Protein AF-A0A7T8KSK9-F1 (afdb_monomer_lite)

Radius of gyration: 12.78 Å; chains: 1; bounding box: 34×24×34 Å

pLDDT: mean 83.43, std 16.02, range [31.28, 95.31]

Organism: Enterococcus faecium (NCBI:txid1352)

Foldseek 3Di:
DDDPPDLPPFKKWFAFPVPRDIFIARWDDDPPFIKGQGPVLVVVWDFDPVPVRDIPSGDITTGDPVGIDTDD

Structure (mmCIF, N/CA/C/O backbone):
data_AF-A0A7T8KSK9-F1
#
_entry.id   AF-A0A7T8KSK9-F1
#
loop_
_atom_site.group_PDB
_atom_site.id
_atom_site.type_symbol
_atom_site.label_atom_id
_atom_site.label_alt_id
_atom_site.label_comp_id
_atom_site.label_asym_id
_atom_site.label_entity_id
_atom_site.label_seq_id
_atom_site.pdbx_PDB_ins_code
_atom_site.Cartn_x
_atom_site.Cartn_y
_atom_site.Cartn_z
_atom_site.occupancy
_atom_site.B_iso_or_equiv
_atom_site.auth_seq_id
_atom_site.auth_comp_id
_atom_site.auth_asym_id
_atom_site.auth_atom_id
_atom_site.pdbx_PDB_model_num
ATOM 1 N N . MET A 1 1 ? 23.742 0.464 2.710 1.00 35.19 1 MET A N 1
ATOM 2 C CA . MET A 1 1 ? 22.315 0.812 2.571 1.00 35.19 1 MET A CA 1
ATOM 3 C C . MET A 1 1 ? 21.573 -0.508 2.643 1.00 35.19 1 MET A C 1
ATOM 5 O O . MET A 1 1 ? 21.588 -1.255 1.676 1.00 35.19 1 MET A O 1
ATOM 9 N N . GLU A 1 2 ? 21.136 -0.894 3.841 1.00 31.28 2 GLU A N 1
ATOM 10 C CA . GLU A 1 2 ? 20.507 -2.199 4.060 1.00 31.28 2 GLU A CA 1
ATOM 11 C C . GLU A 1 2 ? 19.157 -2.224 3.338 1.00 31.28 2 GLU A C 1
ATOM 13 O O . GLU A 1 2 ? 18.263 -1.430 3.627 1.00 31.28 2 GLU A O 1
ATOM 18 N N . LEU A 1 3 ? 19.050 -3.104 2.343 1.00 38.47 3 LEU A N 1
ATOM 19 C CA . LEU A 1 3 ? 17.798 -3.447 1.684 1.00 38.47 3 LEU A CA 1
ATOM 20 C C . LEU A 1 3 ? 16.869 -4.034 2.747 1.00 38.47 3 LEU A C 1
ATOM 22 O O . LEU A 1 3 ? 17.115 -5.138 3.225 1.00 38.47 3 LEU A O 1
ATOM 26 N N . ILE A 1 4 ? 15.830 -3.287 3.130 1.00 49.78 4 ILE A N 1
ATOM 27 C CA . ILE A 1 4 ? 14.782 -3.761 4.040 1.00 49.78 4 ILE A CA 1
ATOM 28 C C . ILE A 1 4 ? 14.186 -5.035 3.416 1.00 49.78 4 ILE A C 1
ATOM 30 O O . ILE A 1 4 ? 13.561 -4.954 2.353 1.00 49.78 4 ILE A O 1
ATOM 34 N N . PRO A 1 5 ? 14.399 -6.218 4.017 1.00 42.41 5 PRO A N 1
ATOM 35 C CA . PRO A 1 5 ? 14.006 -7.470 3.403 1.00 42.41 5 PRO A CA 1
ATOM 36 C C . PRO A 1 5 ? 12.485 -7.627 3.525 1.00 42.41 5 PRO A C 1
ATOM 38 O O . PRO A 1 5 ? 11.934 -7.631 4.619 1.00 42.41 5 PRO A O 1
ATOM 41 N N . TYR A 1 6 ? 11.814 -7.771 2.379 1.00 46.78 6 TYR A N 1
ATOM 42 C CA . TYR A 1 6 ? 10.472 -8.349 2.233 1.00 46.78 6 TYR A CA 1
ATOM 43 C C . TYR A 1 6 ? 9.332 -7.737 3.075 1.00 46.78 6 TYR A C 1
ATOM 45 O O . TYR A 1 6 ? 8.769 -8.388 3.950 1.00 46.78 6 TYR A O 1
ATOM 53 N N . VAL A 1 7 ? 8.861 -6.539 2.714 1.00 47.06 7 VAL A N 1
ATOM 54 C CA . VAL A 1 7 ? 7.553 -6.028 3.199 1.00 47.06 7 VAL A CA 1
ATOM 55 C C . VAL A 1 7 ? 6.366 -6.573 2.369 1.00 47.06 7 VAL A C 1
ATOM 57 O O . VAL A 1 7 ? 5.208 -6.366 2.710 1.00 47.06 7 VAL A O 1
ATOM 60 N N . TYR A 1 8 ? 6.614 -7.342 1.302 1.00 49.78 8 TYR A N 1
ATOM 61 C CA . TYR A 1 8 ? 5.571 -7.722 0.334 1.00 49.78 8 TYR A CA 1
ATOM 62 C C . TYR A 1 8 ? 4.739 -8.971 0.668 1.00 49.78 8 TYR A C 1
ATOM 64 O O . TYR A 1 8 ? 3.910 -9.368 -0.146 1.00 49.78 8 TYR A O 1
ATOM 72 N N . GLN A 1 9 ? 4.914 -9.620 1.822 1.00 57.91 9 GLN A N 1
ATOM 73 C CA . GLN A 1 9 ? 4.136 -10.839 2.111 1.00 57.91 9 GLN A CA 1
ATOM 74 C C . GLN A 1 9 ? 2.768 -10.578 2.743 1.00 57.91 9 GLN A C 1
ATOM 76 O O . GLN A 1 9 ? 1.952 -11.497 2.834 1.00 57.91 9 GLN A O 1
ATOM 81 N N . HIS A 1 10 ? 2.495 -9.355 3.197 1.00 78.00 10 HIS A N 1
ATOM 82 C CA . HIS A 1 10 ? 1.288 -9.068 3.960 1.00 78.00 10 HIS A CA 1
ATOM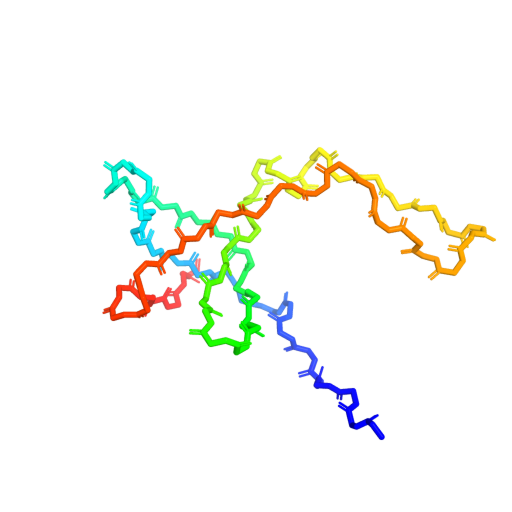 83 C C . HIS A 1 10 ? 0.570 -7.837 3.429 1.00 78.00 10 HIS A C 1
ATOM 85 O O . HIS A 1 10 ? 1.157 -6.773 3.243 1.00 78.00 10 HIS A O 1
ATOM 91 N N . LEU A 1 11 ? -0.731 -7.999 3.208 1.00 88.69 11 LEU A N 1
ATOM 92 C CA . LEU A 1 11 ? -1.628 -6.872 3.045 1.00 88.69 11 LEU A CA 1
ATOM 93 C C . LEU A 1 11 ? -1.918 -6.282 4.423 1.00 88.69 11 LEU A C 1
ATOM 95 O O . LEU A 1 11 ? -1.936 -6.980 5.437 1.00 88.69 11 LEU A O 1
ATOM 99 N N . TYR A 1 12 ? -2.163 -4.985 4.449 1.00 92.19 12 TYR A N 1
ATOM 100 C CA . TYR A 1 12 ? -2.549 -4.244 5.635 1.00 92.19 12 TYR A CA 1
ATOM 101 C C . TYR A 1 12 ? -3.832 -3.496 5.331 1.00 92.19 12 TYR A C 1
ATOM 103 O O . TYR A 1 12 ? -4.017 -3.010 4.213 1.00 92.19 12 TYR A O 1
ATOM 111 N N . LYS A 1 13 ? -4.697 -3.388 6.335 1.00 93.75 13 LYS A N 1
ATOM 112 C CA . LYS A 1 13 ? -5.794 -2.426 6.336 1.00 93.75 13 LYS A CA 1
ATOM 113 C C . LYS A 1 13 ? -5.394 -1.221 7.177 1.00 93.75 13 LYS A C 1
ATOM 115 O O . LYS A 1 13 ? -4.723 -1.373 8.196 1.00 93.75 13 LYS A O 1
ATOM 120 N N . ALA A 1 14 ? -5.787 -0.032 6.747 1.00 94.19 14 ALA A N 1
ATOM 121 C CA . ALA A 1 14 ? -5.631 1.190 7.527 1.00 94.19 14 ALA A CA 1
ATOM 122 C C . ALA A 1 14 ? -6.652 2.240 7.085 1.00 94.19 14 ALA A C 1
ATOM 124 O O . ALA A 1 14 ? -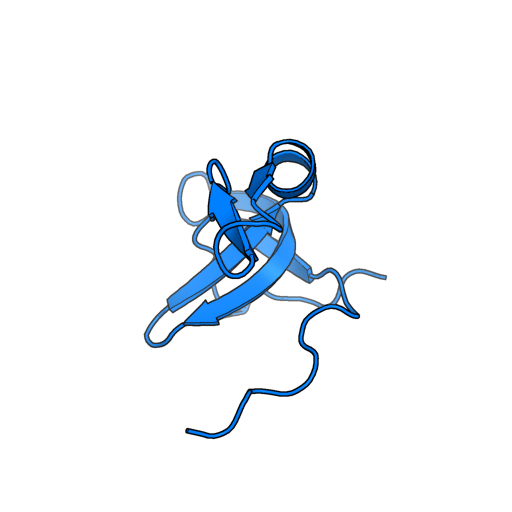7.269 2.121 6.028 1.00 94.19 14 ALA A O 1
ATOM 125 N N . LYS A 1 15 ? -6.811 3.301 7.874 1.00 95.31 15 LYS A N 1
ATOM 126 C CA . LYS A 1 15 ? -7.648 4.447 7.512 1.00 95.31 15 LYS A CA 1
ATOM 127 C C . LYS A 1 15 ? -6.852 5.464 6.707 1.00 95.31 15 LYS A C 1
ATOM 129 O O . LYS A 1 15 ? -5.823 5.966 7.166 1.00 95.31 15 LYS A O 1
ATOM 134 N N . SER A 1 16 ? -7.360 5.791 5.526 1.00 94.06 16 SER A N 1
ATOM 135 C CA . SER A 1 16 ? -6.889 6.886 4.681 1.00 94.06 16 SER A CA 1
ATOM 136 C C . SER A 1 16 ? -6.949 8.211 5.441 1.00 94.06 16 SER A C 1
ATOM 138 O O . SER A 1 16 ? -7.962 8.551 6.050 1.00 94.06 16 SER A O 1
ATOM 140 N N . MET A 1 17 ? -5.872 8.994 5.387 1.00 93.69 17 MET A N 1
ATOM 141 C CA . MET A 1 17 ? -5.866 10.348 5.954 1.00 93.69 17 MET A CA 1
ATOM 142 C C . MET A 1 17 ? -6.634 11.359 5.097 1.00 93.69 17 MET A C 1
ATOM 144 O O . MET A 1 17 ? -6.913 12.455 5.571 1.00 93.69 17 MET A O 1
ATOM 148 N N . LYS A 1 18 ? -6.944 11.025 3.837 1.00 91.94 18 LYS A N 1
ATOM 149 C CA . LYS A 1 18 ? -7.633 11.935 2.914 1.00 91.94 18 LYS A CA 1
ATOM 150 C C . LYS A 1 18 ? -9.119 12.060 3.246 1.00 91.94 18 LYS A C 1
ATOM 152 O O . LYS A 1 18 ? -9.665 13.154 3.199 1.00 91.94 18 LYS A O 1
ATOM 157 N N . ASP A 1 19 ? -9.760 10.933 3.528 1.00 93.12 19 ASP A N 1
ATOM 158 C CA . ASP A 1 19 ? -11.216 10.809 3.643 1.00 93.12 19 ASP A CA 1
ATOM 159 C C . ASP A 1 19 ? -11.664 9.924 4.820 1.00 93.12 19 ASP A C 1
ATOM 161 O O . ASP A 1 19 ? -12.857 9.795 5.068 1.00 93.12 19 ASP A O 1
ATOM 165 N N . GLY A 1 20 ? -10.734 9.330 5.577 1.00 92.19 20 GLY A N 1
ATOM 166 C CA . GLY A 1 20 ? -11.040 8.471 6.725 1.00 92.19 20 GLY A CA 1
ATOM 167 C C . GLY A 1 20 ? -11.490 7.053 6.363 1.00 92.19 20 GLY A C 1
ATOM 168 O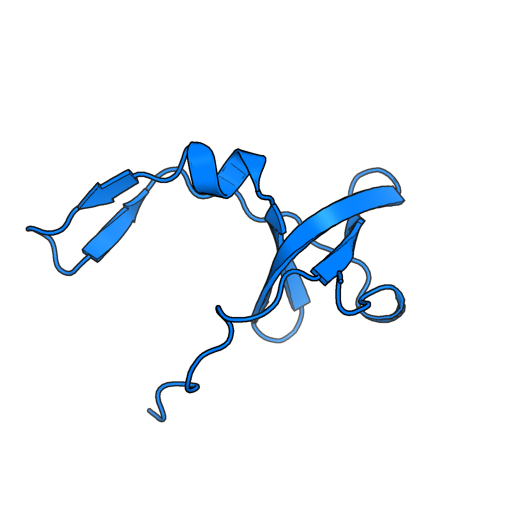 O . GLY A 1 20 ? -11.680 6.239 7.271 1.00 92.19 20 GLY A O 1
ATOM 169 N N . ASN A 1 21 ? -11.629 6.746 5.069 1.00 94.88 21 ASN A N 1
ATOM 170 C CA . ASN A 1 21 ? -12.083 5.447 4.583 1.00 94.88 21 ASN A CA 1
ATOM 171 C C . ASN A 1 21 ? -11.046 4.351 4.846 1.00 94.88 21 ASN A C 1
ATOM 173 O O . ASN A 1 21 ? -9.837 4.600 4.853 1.00 94.88 21 ASN A O 1
ATOM 177 N N . GLU A 1 22 ? -11.521 3.123 5.046 1.00 94.44 22 GLU A N 1
ATOM 178 C CA . GLU A 1 22 ? -10.640 1.961 5.139 1.00 94.44 22 GLU A CA 1
ATOM 179 C C . GLU A 1 22 ? -10.053 1.636 3.760 1.00 94.44 22 GLU A C 1
ATOM 181 O O . GLU A 1 22 ? -10.761 1.595 2.754 1.00 94.44 22 GLU A O 1
ATOM 186 N N . VAL A 1 23 ? -8.742 1.409 3.717 1.00 95.12 23 VAL A N 1
ATOM 187 C CA . VAL A 1 23 ? -8.009 0.994 2.523 1.00 95.12 23 VAL A CA 1
ATOM 188 C C . VAL A 1 23 ? -7.188 -0.246 2.828 1.00 95.12 23 VAL A C 1
ATOM 190 O O . VAL A 1 23 ? -6.653 -0.385 3.927 1.00 95.12 23 VAL A O 1
ATOM 193 N N . VAL A 1 24 ? -7.062 -1.124 1.834 1.00 94.00 24 VAL A N 1
ATOM 194 C CA . VAL A 1 24 ? -6.287 -2.364 1.929 1.00 94.00 24 VAL A CA 1
ATOM 195 C C . VAL A 1 24 ? -5.203 -2.382 0.859 1.00 94.00 24 VAL A C 1
ATOM 197 O O . VAL A 1 24 ? -5.463 -2.081 -0.312 1.00 94.00 24 VAL A O 1
ATOM 200 N N . GLY A 1 25 ? -3.983 -2.742 1.245 1.00 92.38 25 GLY A N 1
ATOM 201 C CA . GLY A 1 25 ? -2.867 -2.819 0.311 1.00 92.38 25 GLY A CA 1
ATOM 202 C C . GLY A 1 25 ? -1.531 -3.146 0.959 1.00 92.38 25 GLY A C 1
ATOM 203 O O . GLY A 1 25 ? -1.468 -3.519 2.128 1.00 92.38 25 GLY A O 1
ATOM 204 N N . SER A 1 26 ? -0.459 -2.995 0.187 1.00 90.88 26 SER A N 1
ATOM 205 C CA . SER A 1 26 ? 0.899 -3.161 0.700 1.00 90.88 26 SER A CA 1
ATOM 206 C C . SER A 1 26 ? 1.286 -1.940 1.522 1.00 90.88 26 SER A C 1
ATOM 208 O O . SER A 1 26 ? 1.172 -0.808 1.043 1.00 90.88 26 SER A O 1
ATOM 210 N N . LEU A 1 27 ? 1.755 -2.164 2.747 1.00 90.38 27 LEU A N 1
ATOM 211 C CA . LEU A 1 27 ? 2.282 -1.097 3.586 1.00 90.38 27 LEU A CA 1
ATOM 212 C C . LEU A 1 27 ? 3.676 -0.705 3.096 1.00 90.38 27 LEU A C 1
ATOM 214 O O . LEU A 1 27 ? 4.543 -1.548 2.897 1.00 90.38 27 LEU A O 1
ATOM 218 N N . ILE A 1 28 ? 3.886 0.590 2.927 1.00 87.88 28 ILE A N 1
ATOM 219 C CA . ILE A 1 28 ? 5.169 1.203 2.622 1.00 87.88 28 ILE A CA 1
ATOM 220 C C . ILE A 1 28 ? 5.429 2.218 3.729 1.00 87.88 28 ILE A C 1
ATOM 222 O O . ILE A 1 28 ? 4.787 3.269 3.803 1.00 87.88 28 ILE A O 1
ATOM 226 N N . CYS A 1 29 ? 6.359 1.884 4.618 1.00 77.94 29 CYS A N 1
ATOM 227 C CA . CYS A 1 29 ? 6.814 2.800 5.653 1.00 77.94 29 CYS A CA 1
ATOM 228 C C . CYS A 1 29 ? 7.980 3.623 5.099 1.00 77.94 29 CYS A C 1
ATOM 230 O O . CYS A 1 29 ? 9.018 3.068 4.744 1.00 77.94 29 CYS A O 1
ATOM 232 N N . CYS A 1 30 ? 7.796 4.939 5.001 1.00 68.00 30 CYS A N 1
ATOM 233 C CA . CYS A 1 30 ? 8.841 5.871 4.597 1.00 68.00 30 CYS A CA 1
ATOM 234 C C . CYS A 1 30 ? 8.843 7.025 5.606 1.00 68.00 30 CYS A C 1
ATOM 236 O O . CYS A 1 30 ? 7.971 7.898 5.525 1.00 68.00 30 CYS A O 1
ATOM 238 N N . PRO A 1 31 ? 9.758 7.017 6.593 1.00 74.19 31 PRO A N 1
ATOM 239 C CA . PRO A 1 31 ? 9.792 8.030 7.640 1.00 74.19 31 PRO A CA 1
ATOM 240 C C . PRO A 1 31 ? 9.721 9.451 7.057 1.00 74.19 31 PRO A C 1
ATOM 242 O O . PRO A 1 31 ? 10.418 9.737 6.082 1.00 74.19 31 PRO A O 1
ATOM 245 N N . PRO A 1 32 ? 8.891 10.352 7.619 1.00 76.81 32 PRO A N 1
ATOM 246 C CA . PRO A 1 32 ? 8.132 10.240 8.873 1.00 76.81 32 PRO A CA 1
ATOM 247 C C . PRO A 1 32 ? 6.678 9.742 8.708 1.00 76.81 32 PRO A C 1
ATOM 249 O O . PRO A 1 32 ? 5.847 9.986 9.580 1.00 76.81 32 PRO A O 1
ATOM 252 N N . PHE A 1 33 ? 6.321 9.110 7.586 1.00 83.50 33 PHE A N 1
ATOM 253 C CA . PHE A 1 33 ? 4.932 8.765 7.274 1.00 83.50 33 PHE A CA 1
ATOM 254 C C . PHE A 1 33 ? 4.744 7.295 6.882 1.00 83.50 33 PHE A C 1
ATOM 256 O O . PHE A 1 33 ? 5.648 6.613 6.404 1.00 83.50 33 PHE A O 1
ATOM 263 N N . SER A 1 34 ? 3.506 6.826 7.029 1.00 90.62 34 SER A N 1
ATOM 264 C CA . SER A 1 34 ? 3.067 5.530 6.516 1.00 90.62 34 SER A CA 1
ATOM 265 C C . SER A 1 34 ? 2.177 5.706 5.291 1.00 90.62 34 SER A C 1
ATOM 267 O O . SER A 1 34 ? 1.260 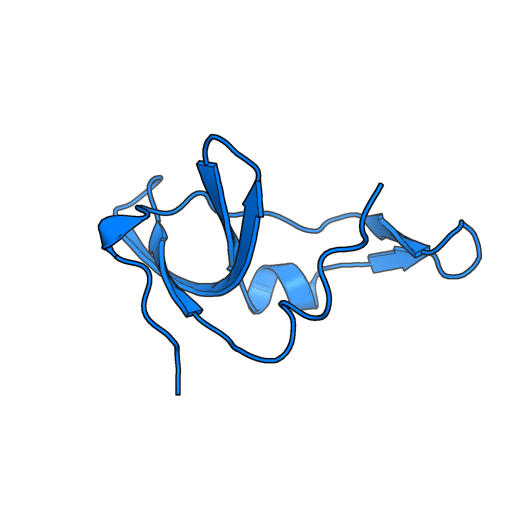6.537 5.274 1.00 90.62 34 SER A O 1
ATOM 269 N N . TYR A 1 35 ? 2.427 4.887 4.275 1.00 92.56 35 TYR A N 1
ATOM 270 C CA . TYR A 1 35 ? 1.657 4.847 3.042 1.00 92.56 35 TYR A CA 1
ATOM 271 C C . TYR A 1 35 ? 1.179 3.432 2.754 1.00 92.56 35 TYR A C 1
ATOM 273 O O . TYR A 1 35 ? 1.869 2.464 3.040 1.00 92.56 35 TYR A O 1
ATOM 281 N N . ILE A 1 36 ? 0.010 3.309 2.138 1.00 92.31 36 ILE A N 1
ATOM 282 C CA . ILE A 1 36 ? -0.475 2.058 1.569 1.00 92.31 36 ILE A CA 1
ATOM 283 C C . ILE A 1 36 ? -0.545 2.196 0.050 1.00 92.31 36 ILE A C 1
ATOM 285 O O . ILE A 1 36 ? -1.199 3.096 -0.486 1.00 92.31 36 ILE A O 1
ATOM 289 N N . ALA A 1 37 ? 0.115 1.275 -0.646 1.00 92.81 37 ALA A N 1
ATOM 290 C CA . ALA A 1 37 ? -0.136 0.994 -2.050 1.00 92.81 37 ALA A CA 1
ATOM 291 C C . ALA A 1 37 ? -1.372 0.092 -2.130 1.00 92.81 37 ALA A C 1
ATOM 293 O O . ALA A 1 37 ? -1.287 -1.113 -1.888 1.00 92.81 37 ALA A O 1
ATOM 294 N N . THR A 1 38 ? -2.540 0.680 -2.400 1.00 92.69 38 THR A N 1
ATOM 295 C CA . THR A 1 38 ? -3.800 -0.077 -2.443 1.00 92.69 38 THR A CA 1
ATOM 296 C C . THR A 1 38 ? -3.759 -1.143 -3.532 1.00 92.69 38 THR A C 1
ATOM 298 O O . THR A 1 38 ? -3.058 -0.992 -4.534 1.00 92.69 38 THR A O 1
ATOM 301 N N . ILE A 1 39 ? -4.547 -2.209 -3.377 1.00 90.25 39 ILE A N 1
ATOM 302 C CA . ILE A 1 39 ? -4.645 -3.267 -4.398 1.00 90.25 39 ILE A CA 1
ATOM 303 C C . ILE 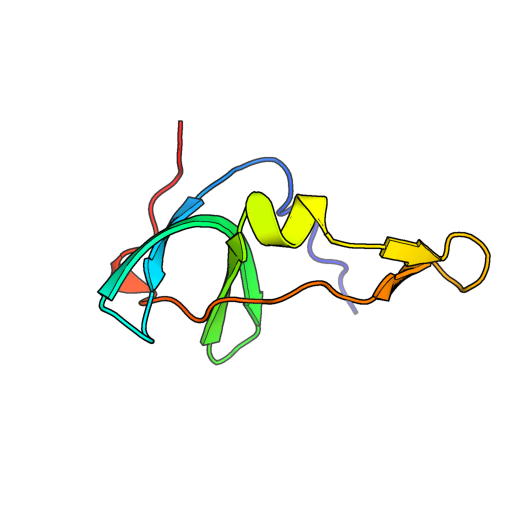A 1 39 ? -4.999 -2.681 -5.773 1.00 90.25 39 ILE A C 1
ATOM 305 O O . ILE A 1 39 ? -4.429 -3.079 -6.785 1.00 90.25 39 ILE A O 1
ATOM 309 N N . GLU A 1 40 ? -5.911 -1.708 -5.821 1.00 90.44 40 GLU A N 1
ATOM 310 C CA . GLU A 1 40 ? -6.282 -1.035 -7.068 1.00 90.44 40 GLU A CA 1
ATOM 311 C C . GLU A 1 40 ? -5.113 -0.247 -7.678 1.00 90.44 40 GLU A C 1
ATOM 313 O O . GLU A 1 40 ? -4.884 -0.334 -8.883 1.00 90.44 40 GLU A O 1
ATOM 318 N N . SER A 1 41 ? -4.349 0.488 -6.864 1.00 91.06 41 SER A N 1
ATOM 319 C CA . SER A 1 41 ? -3.157 1.200 -7.333 1.00 91.06 41 SER A CA 1
ATOM 320 C C . SER A 1 41 ? -2.083 0.243 -7.843 1.00 91.06 41 SER A C 1
ATOM 322 O O . SER A 1 41 ? -1.483 0.514 -8.877 1.00 91.06 41 SER A O 1
ATOM 324 N N . MET A 1 42 ? -1.867 -0.885 -7.159 1.00 88.81 42 MET A N 1
ATOM 325 C CA . MET A 1 42 ? -0.913 -1.911 -7.591 1.00 88.81 42 MET A CA 1
ATOM 326 C C . MET A 1 42 ? -1.335 -2.544 -8.921 1.00 88.81 42 MET A C 1
ATOM 328 O O . MET A 1 42 ? -0.499 -2.740 -9.789 1.00 88.81 42 MET A O 1
ATOM 332 N N . LYS A 1 43 ? -2.635 -2.773 -9.152 1.00 88.06 43 LYS A N 1
ATOM 333 C CA . LYS A 1 43 ? -3.139 -3.249 -10.457 1.00 88.06 43 LYS A CA 1
ATOM 334 C C . LYS A 1 43 ? -2.888 -2.271 -11.610 1.00 88.06 43 LYS A C 1
ATOM 336 O O . LYS A 1 43 ? -2.900 -2.685 -12.763 1.00 88.06 43 LYS A O 1
ATOM 341 N N . LYS A 1 44 ? -2.713 -0.982 -11.309 1.00 89.25 44 LYS A N 1
ATOM 342 C CA . LYS A 1 44 ? -2.428 0.079 -12.290 1.00 89.25 44 LYS A CA 1
ATOM 343 C C . LYS A 1 44 ? -0.938 0.411 -12.385 1.00 89.25 44 LYS A C 1
ATOM 345 O O . LYS A 1 44 ? -0.574 1.292 -13.165 1.00 89.25 44 LYS A O 1
ATOM 350 N N . MET A 1 45 ? -0.093 -0.241 -11.586 1.00 87.94 45 MET A N 1
ATOM 351 C CA . MET A 1 45 ? 1.345 -0.022 -11.644 1.00 87.94 45 MET A CA 1
ATOM 352 C C . MET A 1 45 ? 1.896 -0.580 -12.955 1.00 87.94 45 MET A C 1
ATOM 354 O O . MET A 1 45 ? 1.445 -1.615 -13.441 1.00 87.94 45 MET A O 1
ATOM 358 N N . CYS A 1 46 ? 2.878 0.114 -13.511 1.00 88.88 46 CYS A N 1
ATOM 359 C CA . CYS A 1 46 ? 3.661 -0.369 -14.637 1.00 88.88 46 CYS A CA 1
ATOM 360 C C . CYS A 1 46 ? 5.113 -0.468 -14.181 1.00 88.88 46 CYS A C 1
ATOM 362 O O . CYS A 1 46 ? 5.600 0.460 -13.532 1.00 88.88 46 CYS A O 1
ATOM 364 N N . VAL A 1 47 ? 5.772 -1.580 -14.493 1.00 89.44 47 VAL A N 1
ATOM 365 C CA . VAL A 1 47 ? 7.178 -1.815 -14.158 1.00 89.44 47 VAL A CA 1
ATOM 366 C C . VAL A 1 47 ? 7.952 -1.908 -15.461 1.00 89.44 47 VAL A C 1
ATOM 368 O O . VAL A 1 47 ? 7.618 -2.722 -16.320 1.00 89.44 47 VAL A O 1
ATOM 371 N N . ASP A 1 48 ? 8.954 -1.052 -15.613 1.00 91.00 48 ASP A N 1
ATOM 372 C CA . ASP A 1 48 ? 9.870 -1.093 -16.745 1.00 91.00 48 ASP A CA 1
ATOM 373 C C . ASP A 1 48 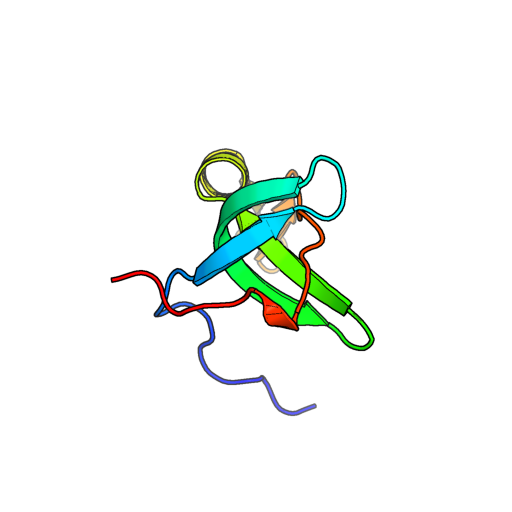? 11.056 -1.999 -16.402 1.00 91.00 48 ASP A C 1
ATOM 375 O O . ASP A 1 48 ? 12.022 -1.582 -15.764 1.00 91.00 48 ASP A O 1
ATOM 379 N N . GLU A 1 49 ? 10.960 -3.270 -16.789 1.00 89.56 49 GLU A N 1
ATOM 380 C CA . GLU A 1 49 ? 11.999 -4.264 -16.495 1.00 89.56 49 GLU A CA 1
ATOM 381 C C . GLU A 1 49 ? 13.327 -3.972 -17.209 1.00 89.56 49 GLU A C 1
ATOM 383 O O . GLU A 1 49 ? 14.375 -4.423 -16.752 1.00 89.56 49 GLU A O 1
ATOM 388 N N . LEU A 1 50 ? 13.303 -3.211 -18.308 1.00 90.44 50 LEU A N 1
ATOM 389 C CA . LEU A 1 50 ? 14.501 -2.853 -19.069 1.00 90.44 50 LEU A CA 1
ATOM 390 C C . LEU A 1 50 ? 15.205 -1.615 -18.500 1.00 90.44 50 LEU A C 1
ATOM 392 O O . LEU A 1 50 ? 16.374 -1.393 -18.808 1.00 90.44 50 LEU A O 1
ATOM 396 N N . ASN A 1 51 ? 14.512 -0.829 -17.670 1.00 86.81 51 ASN A N 1
ATOM 397 C CA . ASN A 1 51 ? 15.035 0.370 -17.021 1.00 86.81 51 ASN A CA 1
ATOM 398 C C . ASN A 1 51 ? 15.112 0.190 -15.496 1.00 86.81 51 ASN A C 1
ATOM 400 O O . ASN A 1 51 ? 14.390 0.850 -14.748 1.00 86.81 51 ASN A O 1
ATOM 404 N N . ASP A 1 52 ? 15.947 -0.748 -15.038 1.00 89.06 52 ASP A N 1
ATOM 405 C CA . ASP A 1 52 ? 16.219 -1.028 -13.615 1.00 89.06 52 ASP A CA 1
ATOM 406 C C . ASP A 1 52 ? 14.967 -1.270 -12.741 1.00 89.06 52 ASP A C 1
ATOM 408 O O . ASP A 1 52 ? 14.986 -1.076 -11.523 1.00 89.06 52 ASP A O 1
ATOM 412 N N . GLY A 1 53 ? 13.858 -1.709 -13.345 1.00 86.44 53 GLY A N 1
ATOM 413 C CA . GLY A 1 53 ? 12.601 -1.934 -12.634 1.00 86.44 53 GLY A CA 1
ATOM 414 C C . GLY A 1 53 ? 11.883 -0.644 -12.232 1.00 86.44 53 GLY A C 1
ATOM 415 O O . GLY A 1 53 ? 11.175 -0.632 -11.223 1.00 86.44 53 GLY A O 1
ATOM 416 N N . GLU A 1 54 ? 12.057 0.446 -12.987 1.00 89.44 54 GLU A N 1
ATOM 417 C CA . GLU A 1 54 ? 11.380 1.717 -12.727 1.00 89.44 54 GLU A CA 1
ATOM 418 C C . GLU A 1 54 ? 9.855 1.515 -12.637 1.00 89.44 54 GLU A C 1
ATOM 420 O O . GLU A 1 54 ? 9.206 1.033 -13.569 1.00 89.44 54 GLU A O 1
ATOM 425 N N . VAL A 1 55 ? 9.265 1.913 -11.504 1.00 85.88 55 VAL A N 1
ATOM 426 C CA . VAL A 1 55 ? 7.823 1.791 -11.264 1.00 85.88 55 VAL A CA 1
ATOM 427 C C . VAL A 1 55 ? 7.122 3.105 -11.591 1.00 85.88 55 VAL A C 1
ATOM 429 O O . VAL A 1 55 ? 7.335 4.126 -10.937 1.00 85.88 55 VAL A O 1
ATOM 432 N N . LYS A 1 56 ? 6.210 3.065 -12.563 1.00 86.19 56 LYS A N 1
ATOM 433 C CA . LYS A 1 56 ? 5.363 4.197 -12.969 1.00 86.19 56 LYS A CA 1
ATOM 434 C C . LYS A 1 56 ? 3.914 3.966 -12.547 1.00 86.19 56 LYS A C 1
ATOM 436 O O . LYS A 1 56 ? 3.460 2.837 -12.370 1.00 86.19 56 LYS A O 1
ATOM 441 N N . ASN A 1 57 ? 3.166 5.060 -12.395 1.00 87.00 57 ASN A N 1
ATOM 442 C CA . ASN A 1 57 ? 1.725 5.082 -12.090 1.00 87.00 57 ASN A CA 1
ATOM 443 C C . ASN A 1 57 ? 1.291 4.474 -10.741 1.00 87.00 57 ASN A C 1
ATOM 445 O O . ASN A 1 57 ? 0.090 4.428 -10.458 1.00 87.00 57 ASN A O 1
ATOM 449 N N . LEU A 1 58 ? 2.223 4.071 -9.873 1.00 89.00 58 LEU A N 1
ATOM 450 C CA . LEU A 1 58 ? 1.888 3.604 -8.532 1.00 89.00 58 LEU A CA 1
ATOM 451 C C . LEU A 1 58 ? 1.457 4.783 -7.647 1.00 89.00 58 LEU A C 1
ATOM 453 O O . LEU A 1 58 ? 2.263 5.628 -7.263 1.00 89.00 58 LEU A O 1
ATOM 457 N N . LYS A 1 59 ? 0.169 4.833 -7.294 1.00 91.31 59 LYS A N 1
ATOM 458 C CA . LYS A 1 59 ? -0.368 5.841 -6.369 1.00 91.31 59 LYS A CA 1
ATOM 459 C C . LYS A 1 59 ? -0.365 5.329 -4.935 1.00 91.31 59 LYS A C 1
ATOM 461 O O . LYS A 1 59 ? -0.996 4.315 -4.630 1.00 91.31 59 LYS A O 1
ATOM 466 N N . LEU A 1 60 ? 0.274 6.088 -4.052 1.00 91.75 60 LEU A N 1
ATOM 467 C CA . LEU A 1 60 ? 0.326 5.813 -2.622 1.00 91.75 60 LEU A CA 1
ATOM 468 C C . LEU A 1 60 ? -0.753 6.594 -1.874 1.00 91.75 60 LEU A C 1
ATOM 470 O O . LEU A 1 60 ? -0.967 7.779 -2.123 1.00 91.75 60 LEU A O 1
ATOM 474 N N . THR A 1 61 ? -1.417 5.930 -0.932 1.00 93.38 61 THR A N 1
ATOM 475 C CA . THR A 1 61 ? -2.396 6.555 -0.040 1.00 93.38 61 THR A CA 1
ATOM 476 C C . THR A 1 61 ? -1.779 6.711 1.334 1.00 93.38 61 THR A C 1
ATOM 478 O O . THR A 1 61 ? -1.348 5.734 1.937 1.00 93.38 61 THR A O 1
ATOM 481 N N . ARG A 1 62 ? -1.727 7.940 1.844 1.00 94.44 62 ARG A N 1
ATOM 482 C CA . ARG A 1 62 ? -1.243 8.200 3.200 1.00 94.44 62 ARG A CA 1
ATOM 483 C C . ARG A 1 62 ? -2.277 7.730 4.218 1.00 94.44 62 ARG A C 1
ATOM 485 O O . ARG A 1 62 ? -3.461 8.041 4.073 1.00 94.44 62 ARG A O 1
ATOM 492 N N . VAL A 1 63 ? -1.833 7.011 5.243 1.00 93.75 63 VAL A N 1
ATOM 493 C CA . VAL A 1 63 ? -2.724 6.381 6.227 1.00 93.75 63 VAL A CA 1
ATOM 494 C C . VAL A 1 63 ? -2.383 6.782 7.656 1.00 93.75 63 VAL A C 1
ATOM 496 O O . VAL A 1 63 ? -1.265 7.200 7.955 1.00 93.75 63 VAL A O 1
ATOM 499 N N . LEU A 1 64 ? -3.368 6.666 8.545 1.00 90.44 64 LEU A N 1
ATOM 500 C CA . LEU A 1 64 ? -3.172 6.855 9.978 1.00 90.44 64 LEU A CA 1
ATOM 501 C C . LEU A 1 64 ? -2.405 5.661 10.549 1.00 90.44 64 LEU A C 1
ATOM 503 O O . LEU A 1 64 ? -2.937 4.554 10.603 1.00 90.44 64 LEU A O 1
ATOM 507 N N . GLU A 1 65 ? -1.192 5.900 11.037 1.00 87.81 65 GLU A N 1
ATOM 508 C CA . GLU A 1 65 ? -0.295 4.853 11.543 1.00 87.81 65 GLU A CA 1
ATOM 509 C C . GLU A 1 65 ? -0.943 3.987 12.634 1.00 87.81 65 GLU A C 1
ATOM 511 O O . GLU A 1 65 ? -0.944 2.764 12.548 1.00 87.81 65 GLU A O 1
ATOM 516 N N . ARG A 1 66 ? -1.642 4.621 13.584 1.00 90.56 66 ARG A N 1
ATOM 517 C CA . ARG A 1 66 ? -2.379 3.939 14.665 1.00 90.56 66 ARG A CA 1
ATOM 518 C C . ARG A 1 66 ? -3.522 3.021 14.211 1.00 90.56 66 ARG A C 1
ATOM 520 O O . ARG A 1 66 ? -4.117 2.356 15.046 1.00 90.56 66 ARG A O 1
ATOM 527 N N . SER A 1 67 ? -3.908 3.073 12.937 1.00 90.38 67 SER A N 1
ATOM 528 C CA . SER A 1 67 ? -4.990 2.253 12.373 1.00 90.38 67 SER A CA 1
ATOM 529 C C . SER A 1 67 ? -4.486 1.086 11.528 1.00 90.38 67 SER A C 1
ATOM 531 O O . SER A 1 67 ? -5.300 0.361 10.966 1.00 90.38 67 SER A O 1
ATOM 533 N N . ILE A 1 68 ? -3.165 0.943 11.387 1.00 91.44 68 ILE A N 1
ATOM 534 C CA . ILE A 1 68 ? -2.558 -0.108 10.577 1.00 91.44 68 ILE A CA 1
ATOM 535 C C . ILE A 1 68 ? -2.733 -1.447 11.286 1.00 91.44 68 ILE A C 1
ATOM 537 O O . ILE A 1 68 ? -2.230 -1.661 12.386 1.00 91.44 68 ILE A O 1
ATOM 541 N N . GLU A 1 69 ? -3.398 -2.375 10.610 1.00 92.19 69 GLU A N 1
ATOM 542 C CA . GLU A 1 69 ? -3.592 -3.744 11.071 1.00 92.19 69 GLU A CA 1
ATOM 543 C C . GLU A 1 69 ? -3.278 -4.714 9.928 1.00 92.19 69 GLU A C 1
ATOM 545 O O . GLU A 1 69 ? -3.597 -4.454 8.764 1.00 92.19 69 GLU A O 1
ATOM 550 N N . LYS A 1 70 ? -2.659 -5.855 10.247 1.00 88.88 70 LYS A N 1
ATOM 551 C CA . LYS A 1 70 ? -2.392 -6.909 9.262 1.00 88.88 70 LYS A CA 1
ATOM 552 C C . LYS A 1 70 ? -3.719 -7.451 8.718 1.00 88.88 70 LYS A C 1
ATOM 554 O O . LYS A 1 70 ? -4.594 -7.850 9.486 1.00 88.88 70 LYS A O 1
ATOM 559 N N . PHE A 1 71 ? -3.867 -7.449 7.399 1.00 81.75 71 PHE A N 1
ATOM 560 C CA . PHE A 1 71 ? -5.035 -7.972 6.698 1.00 81.75 71 PHE A CA 1
ATOM 561 C C . PHE A 1 71 ? -4.841 -9.477 6.463 1.00 81.75 71 PHE A C 1
ATOM 563 O O . PHE A 1 71 ? -3.750 -9.895 6.071 1.00 81.75 71 PHE A O 1
ATOM 570 N N . LYS A 1 72 ? -5.861 -10.275 6.808 1.00 66.69 72 LYS A N 1
ATOM 571 C CA . LYS A 1 72 ? -5.822 -11.747 6.773 1.00 66.69 72 LYS A CA 1
ATOM 572 C C . LYS A 1 72 ? -5.711 -12.293 5.356 1.00 66.69 72 LYS A C 1
ATOM 574 O O . LYS A 1 72 ? -6.389 -11.734 4.467 1.00 66.69 72 LYS A O 1
#

Secondary structure (DSSP, 8-state):
-------TT-EEEEEBTTT--EEEEEEEEETTEEEEEEHHHHHT-EEETTTTTEEES--EEEB-GGG-EE--

Sequence (72 aa):
MELIPYVYQHLYKAKSMKDGNEVVGSLICCPPFSYIATIESMKKMCVDELNDGEVKNLKLTRVLERSIEKFK